Protein AF-A0A536T4Q2-F1 (afdb_monomer_lite)

Structure (mmCIF, N/CA/C/O backbone):
data_AF-A0A536T4Q2-F1
#
_entry.id   AF-A0A536T4Q2-F1
#
loop_
_atom_site.group_PDB
_atom_site.id
_atom_site.type_symbol
_atom_site.label_atom_id
_atom_site.label_alt_id
_atom_site.label_comp_id
_atom_site.label_asym_id
_atom_site.label_entity_id
_atom_site.label_seq_id
_atom_site.pdbx_PDB_ins_code
_atom_site.Cartn_x
_atom_site.Cartn_y
_atom_site.Cartn_z
_atom_site.occupancy
_atom_site.B_iso_or_equiv
_atom_site.auth_seq_id
_atom_site.auth_comp_id
_atom_site.auth_asym_id
_atom_site.auth_atom_id
_atom_site.pdbx_PDB_model_num
ATOM 1 N N . MET A 1 1 ? 14.390 -14.662 12.143 1.00 53.97 1 MET A N 1
ATOM 2 C CA . MET A 1 1 ? 14.180 -14.821 10.689 1.00 53.97 1 MET A CA 1
ATOM 3 C C . MET A 1 1 ? 12.751 -14.388 10.425 1.00 53.97 1 MET A C 1
ATOM 5 O O . MET A 1 1 ? 11.884 -14.911 11.117 1.00 53.97 1 MET A O 1
ATOM 9 N N . ALA A 1 2 ? 12.529 -13.408 9.549 1.00 60.72 2 ALA A N 1
ATOM 10 C CA . ALA A 1 2 ? 11.207 -12.819 9.307 1.00 60.72 2 ALA A CA 1
ATOM 11 C C . ALA A 1 2 ? 10.166 -13.870 8.876 1.00 60.72 2 ALA A C 1
ATOM 13 O O . ALA A 1 2 ? 9.069 -13.884 9.418 1.00 60.72 2 ALA A O 1
ATOM 14 N N . ASP A 1 3 ? 10.563 -14.839 8.051 1.00 65.44 3 ASP A N 1
ATOM 15 C CA . ASP A 1 3 ? 9.678 -15.900 7.541 1.00 65.44 3 ASP A CA 1
ATOM 16 C C . ASP A 1 3 ? 9.038 -16.734 8.659 1.00 65.44 3 ASP A C 1
ATOM 18 O O . ASP A 1 3 ? 7.859 -17.067 8.628 1.00 65.44 3 ASP A O 1
ATOM 22 N N . ARG A 1 4 ? 9.778 -17.004 9.744 1.00 76.38 4 ARG A N 1
ATOM 23 C CA . ARG A 1 4 ? 9.216 -17.730 10.897 1.00 76.38 4 ARG A CA 1
ATOM 24 C C . ARG A 1 4 ? 8.164 -16.929 11.659 1.00 76.38 4 ARG A C 1
ATOM 26 O O . ARG A 1 4 ? 7.360 -17.537 12.354 1.00 76.38 4 ARG A O 1
ATOM 33 N N . ALA A 1 5 ? 8.203 -15.601 11.580 1.00 77.75 5 ALA A N 1
ATOM 34 C CA . ALA A 1 5 ? 7.186 -14.751 12.190 1.00 77.75 5 ALA A CA 1
ATOM 35 C C . ALA A 1 5 ? 5.893 -14.708 11.355 1.00 77.75 5 ALA A C 1
ATOM 37 O O . ALA A 1 5 ? 4.848 -14.364 11.898 1.00 77.75 5 ALA A O 1
ATOM 38 N N . LEU A 1 6 ? 5.967 -15.069 10.069 1.00 78.31 6 LEU A N 1
ATOM 39 C CA . LEU A 1 6 ? 4.840 -15.086 9.131 1.00 78.31 6 LEU A CA 1
ATOM 40 C C . LEU A 1 6 ? 4.233 -16.485 8.945 1.00 78.31 6 LEU A C 1
ATOM 42 O O . LEU A 1 6 ? 3.120 -16.600 8.441 1.00 78.31 6 LEU A O 1
ATOM 46 N N . ALA A 1 7 ? 4.932 -17.535 9.384 1.00 81.94 7 ALA A N 1
ATOM 47 C CA . ALA A 1 7 ? 4.503 -18.922 9.242 1.00 81.94 7 ALA A CA 1
ATOM 48 C C . ALA A 1 7 ? 3.049 -19.146 9.708 1.00 81.94 7 ALA A C 1
ATOM 50 O O . ALA A 1 7 ? 2.706 -18.912 10.868 1.00 81.94 7 ALA A O 1
ATOM 51 N N . GLY A 1 8 ? 2.207 -19.644 8.796 1.00 83.31 8 GLY A N 1
ATOM 52 C CA . GLY A 1 8 ? 0.779 -19.901 9.032 1.00 83.31 8 GLY A CA 1
ATOM 53 C C . GLY A 1 8 ? -0.163 -18.737 8.696 1.00 83.31 8 GLY A C 1
ATOM 54 O O . GLY A 1 8 ? -1.371 -18.951 8.651 1.00 83.31 8 GLY A O 1
ATOM 55 N N . SER A 1 9 ? 0.381 -17.553 8.404 1.00 83.06 9 SER A N 1
ATOM 56 C CA . SER A 1 9 ? -0.352 -16.356 7.958 1.00 83.06 9 SER A CA 1
ATOM 57 C C . SER A 1 9 ? 0.146 -15.857 6.595 1.00 83.06 9 SER A C 1
ATOM 59 O O . SER A 1 9 ? -0.022 -14.692 6.243 1.00 83.06 9 SER A O 1
ATOM 61 N N . GLU A 1 10 ? 0.813 -16.731 5.844 1.00 86.12 10 GLU A N 1
ATOM 62 C CA . GLU A 1 10 ? 1.282 -16.455 4.492 1.00 86.12 10 GLU A CA 1
ATOM 63 C C . GLU A 1 10 ? 0.103 -16.499 3.521 1.00 86.12 10 GLU A C 1
ATOM 65 O O . GLU A 1 10 ? -0.789 -17.346 3.622 1.00 86.12 10 GLU A O 1
ATOM 70 N N . HIS A 1 11 ? 0.115 -15.593 2.553 1.00 83.81 11 HIS A N 1
ATOM 71 C CA . HIS A 1 11 ? -0.904 -15.514 1.522 1.00 83.81 11 HIS A CA 1
ATOM 72 C C . HIS A 1 11 ? -0.223 -15.436 0.165 1.00 83.81 11 HIS A C 1
ATOM 74 O O . HIS A 1 11 ? 0.623 -14.574 -0.054 1.00 83.81 11 HIS A O 1
ATOM 80 N N . SER A 1 12 ? -0.614 -16.321 -0.749 1.00 84.94 12 SER A N 1
ATOM 81 C CA . SER A 1 12 ? -0.187 -16.227 -2.141 1.00 84.94 12 SER A CA 1
ATOM 82 C C . SER A 1 12 ? -0.976 -15.130 -2.850 1.00 84.94 12 SER A C 1
ATOM 84 O O . SER A 1 12 ? -2.204 -15.076 -2.751 1.00 84.94 12 SER A O 1
ATOM 86 N N . VAL A 1 13 ? -0.268 -14.287 -3.593 1.00 89.81 13 VAL A N 1
ATOM 87 C CA . VAL A 1 13 ? -0.843 -13.310 -4.521 1.00 89.81 13 VAL A CA 1
ATOM 88 C C . VAL A 1 13 ? -0.542 -13.776 -5.941 1.00 89.81 13 VAL A C 1
ATOM 90 O O . VAL A 1 13 ? 0.464 -14.437 -6.174 1.00 89.81 13 VAL A O 1
ATOM 93 N N . SER A 1 14 ? -1.422 -13.481 -6.896 1.00 90.94 14 SER A N 1
ATOM 94 C CA . SER A 1 14 ? -1.148 -13.776 -8.304 1.00 90.94 14 SER A CA 1
ATOM 95 C C . SER A 1 14 ? -0.018 -12.897 -8.838 1.00 90.94 14 SER A C 1
ATOM 97 O O . SER A 1 14 ? -0.076 -11.678 -8.656 1.00 90.94 14 SER A O 1
ATOM 99 N N . ASP A 1 15 ? 0.914 -13.493 -9.580 1.00 92.69 15 ASP A N 1
ATOM 100 C CA . ASP A 1 15 ? 2.035 -12.797 -10.223 1.00 92.69 15 ASP A CA 1
ATOM 101 C C . ASP A 1 15 ? 1.582 -11.580 -11.041 1.00 92.69 15 ASP A C 1
ATOM 103 O O . ASP A 1 15 ? 2.223 -10.538 -10.970 1.00 92.69 15 ASP A O 1
ATOM 107 N N . ASP A 1 16 ? 0.441 -11.661 -11.732 1.00 93.50 16 ASP A N 1
ATOM 108 C CA . ASP A 1 16 ? -0.117 -10.550 -12.517 1.00 93.50 16 ASP A CA 1
ATOM 109 C C . ASP A 1 16 ? -0.331 -9.283 -11.667 1.00 93.50 16 ASP A C 1
ATOM 111 O O . ASP A 1 16 ? 0.069 -8.190 -12.058 1.00 93.50 16 ASP A O 1
ATOM 115 N N . LEU A 1 17 ? -0.872 -9.426 -10.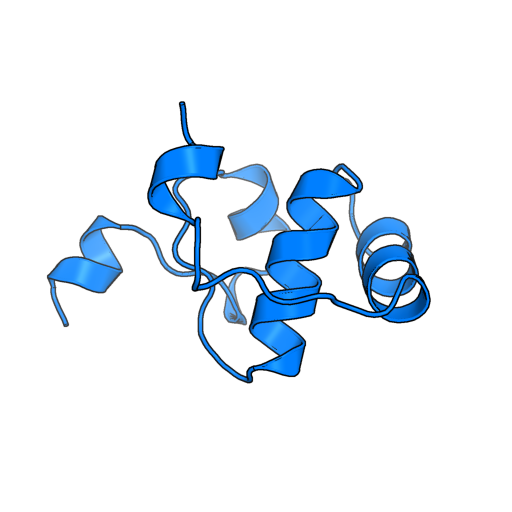450 1.00 92.19 17 LEU A N 1
ATOM 116 C CA . LEU A 1 17 ? -1.080 -8.296 -9.534 1.00 92.19 17 LEU A CA 1
ATOM 117 C C . LEU A 1 17 ? 0.243 -7.723 -9.018 1.00 92.19 17 LEU A C 1
ATOM 119 O O . LEU A 1 17 ? 0.332 -6.526 -8.740 1.00 92.19 17 LEU A O 1
ATOM 123 N N . VAL A 1 18 ? 1.261 -8.570 -8.858 1.00 94.94 18 VAL A N 1
ATOM 124 C CA . VAL A 1 18 ? 2.600 -8.127 -8.457 1.00 94.94 18 VAL A CA 1
ATOM 125 C C . VAL A 1 18 ? 3.255 -7.368 -9.608 1.00 94.94 18 VAL A C 1
ATOM 127 O O . VAL A 1 18 ? 3.799 -6.287 -9.391 1.00 94.94 18 VAL A O 1
ATOM 130 N N . LEU A 1 19 ? 3.153 -7.885 -10.833 1.00 94.94 19 LEU A N 1
ATOM 131 C CA . LEU A 1 19 ? 3.685 -7.255 -12.039 1.00 94.94 19 LEU A CA 1
ATOM 132 C C . LEU A 1 19 ? 3.034 -5.894 -12.304 1.00 94.94 19 LEU A C 1
ATOM 134 O O . LEU A 1 19 ? 3.766 -4.938 -12.551 1.00 94.94 19 LEU A O 1
ATOM 138 N N . ASP A 1 20 ? 1.715 -5.767 -12.135 1.00 94.25 20 ASP A N 1
ATOM 139 C CA . ASP A 1 20 ? 1.004 -4.484 -12.235 1.00 94.25 20 ASP A CA 1
ATOM 140 C C . ASP A 1 20 ? 1.568 -3.434 -11.255 1.00 94.25 20 ASP A C 1
ATOM 142 O O . ASP A 1 20 ? 1.712 -2.250 -11.575 1.00 94.25 20 ASP A O 1
ATOM 146 N N . VAL A 1 21 ? 1.902 -3.858 -10.031 1.00 95.06 21 VAL A N 1
ATOM 147 C CA . VAL A 1 21 ? 2.482 -2.981 -9.001 1.00 95.06 21 VAL A CA 1
ATOM 148 C C . VAL A 1 21 ? 3.935 -2.624 -9.322 1.00 95.06 21 VAL A C 1
ATOM 150 O O . VAL A 1 21 ? 4.334 -1.472 -9.123 1.00 95.06 21 VAL A O 1
ATOM 153 N N . VAL A 1 22 ? 4.724 -3.581 -9.817 1.00 95.88 22 VAL A N 1
ATOM 154 C CA . VAL A 1 22 ? 6.117 -3.354 -10.231 1.00 95.88 22 VAL A CA 1
ATOM 155 C C 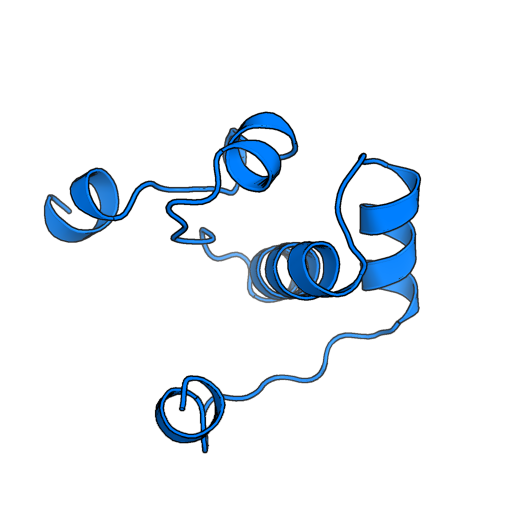. VAL A 1 22 ? 6.174 -2.394 -11.417 1.00 95.88 22 VAL A C 1
ATOM 157 O O . VAL A 1 22 ? 6.947 -1.444 -11.378 1.00 95.88 22 VAL A O 1
ATOM 160 N N . GLU A 1 23 ? 5.345 -2.586 -12.443 1.00 93.81 23 GLU A N 1
ATOM 161 C CA . GLU A 1 23 ? 5.323 -1.722 -13.629 1.00 93.81 23 GLU A CA 1
ATOM 162 C C . GLU A 1 23 ? 4.918 -0.280 -13.278 1.00 93.81 23 GLU A C 1
ATOM 164 O O . GLU A 1 23 ? 5.464 0.681 -13.823 1.00 93.81 23 GLU A O 1
ATOM 169 N N . GLY A 1 24 ? 4.005 -0.116 -12.316 1.00 90.31 24 GLY A N 1
ATOM 170 C CA . GLY A 1 24 ? 3.536 1.188 -11.848 1.00 90.31 24 GLY A CA 1
ATOM 171 C C . GLY A 1 24 ? 4.422 1.883 -10.806 1.00 90.31 24 GLY A C 1
ATOM 172 O O . GLY A 1 24 ? 4.054 2.965 -10.341 1.00 90.31 24 GLY A O 1
ATOM 173 N N . SER A 1 25 ? 5.549 1.296 -10.385 1.00 92.62 25 SER A N 1
ATOM 174 C CA . SER A 1 25 ? 6.372 1.843 -9.298 1.00 92.62 25 SER A CA 1
ATOM 175 C C . SER A 1 25 ? 7.874 1.584 -9.478 1.00 92.62 25 SER A C 1
ATOM 177 O O . SER A 1 25 ? 8.318 0.956 -10.427 1.00 92.62 25 SER A O 1
ATOM 179 N N . ALA A 1 26 ? 8.692 2.109 -8.563 1.00 91.81 26 ALA A N 1
ATOM 180 C CA . ALA A 1 26 ? 10.128 1.812 -8.500 1.00 91.81 26 ALA A CA 1
ATOM 181 C C . ALA A 1 26 ? 10.452 0.719 -7.462 1.00 91.81 26 ALA A C 1
ATOM 183 O O . ALA A 1 26 ? 11.585 0.638 -6.984 1.00 91.81 26 ALA A O 1
ATOM 184 N N . LEU A 1 27 ? 9.445 -0.054 -7.044 1.00 94.88 27 LEU A N 1
ATOM 185 C CA . LEU A 1 27 ? 9.594 -1.072 -6.013 1.00 94.88 27 LEU A CA 1
ATOM 186 C C . LEU A 1 27 ? 10.252 -2.338 -6.557 1.00 94.88 27 LEU A C 1
ATOM 188 O O . LEU A 1 27 ? 10.152 -2.674 -7.736 1.00 94.88 27 LEU A O 1
ATOM 192 N N . THR A 1 28 ? 10.911 -3.064 -5.658 1.00 93.38 28 THR A N 1
ATOM 193 C CA . THR A 1 28 ? 11.331 -4.434 -5.946 1.00 93.38 28 THR A CA 1
ATOM 194 C C . THR A 1 28 ? 10.105 -5.347 -6.018 1.00 93.38 28 THR A C 1
ATOM 196 O O . THR A 1 28 ? 9.065 -5.035 -5.439 1.00 93.38 28 THR A O 1
ATOM 199 N N . ALA A 1 29 ? 10.222 -6.502 -6.679 1.00 91.12 29 ALA A N 1
ATOM 200 C CA . ALA A 1 29 ? 9.135 -7.485 -6.721 1.00 91.12 29 ALA A CA 1
ATOM 201 C C . ALA A 1 29 ? 8.686 -7.926 -5.314 1.00 91.12 29 ALA A C 1
ATOM 203 O O . ALA A 1 29 ? 7.502 -8.139 -5.088 1.00 91.12 29 ALA A O 1
ATOM 204 N N . TYR A 1 30 ? 9.618 -7.983 -4.359 1.00 89.12 30 TYR A N 1
ATOM 205 C CA . TYR A 1 30 ? 9.329 -8.335 -2.969 1.00 89.12 30 TYR A CA 1
ATOM 206 C C . TYR A 1 30 ? 8.448 -7.284 -2.273 1.00 89.12 30 TYR A C 1
ATOM 208 O O . TYR A 1 30 ? 7.435 -7.611 -1.659 1.00 89.12 30 TYR A O 1
ATOM 216 N N . ASP A 1 31 ? 8.788 -6.001 -2.409 1.00 93.50 31 ASP A N 1
ATOM 217 C CA . ASP A 1 31 ? 7.973 -4.923 -1.836 1.00 93.50 31 ASP A CA 1
ATOM 218 C C . ASP A 1 31 ? 6.624 -4.790 -2.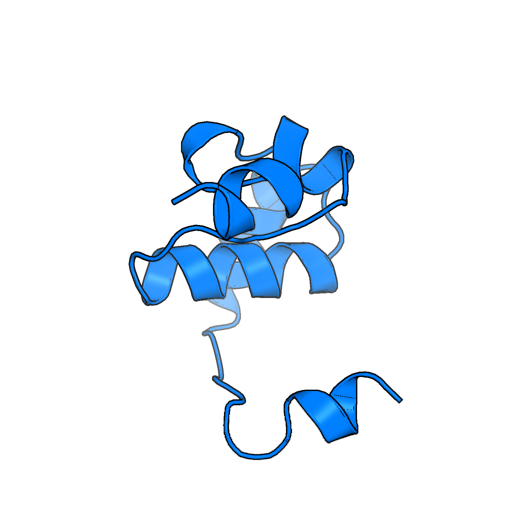559 1.00 93.50 31 ASP A C 1
ATOM 220 O O . ASP A 1 31 ? 5.596 -4.498 -1.942 1.00 93.50 31 ASP A O 1
ATOM 224 N N . ALA A 1 32 ? 6.621 -5.029 -3.873 1.00 95.31 32 ALA A N 1
ATOM 225 C CA . ALA A 1 32 ? 5.419 -5.029 -4.692 1.00 95.31 32 ALA A CA 1
ATOM 226 C C . ALA A 1 32 ? 4.445 -6.148 -4.296 1.00 95.31 32 ALA A C 1
ATOM 228 O O . ALA A 1 32 ? 3.239 -5.913 -4.281 1.00 95.31 32 ALA A O 1
ATOM 229 N N . GLU A 1 33 ? 4.945 -7.325 -3.915 1.00 95.12 33 GLU A N 1
ATOM 230 C CA . GLU A 1 33 ? 4.119 -8.438 -3.439 1.00 95.12 33 GLU A CA 1
ATOM 231 C C . GLU A 1 33 ? 3.345 -8.063 -2.167 1.00 95.12 33 GLU A C 1
ATOM 233 O O . GLU A 1 33 ? 2.138 -8.293 -2.086 1.00 95.12 33 GLU A O 1
ATOM 238 N N . LEU A 1 34 ? 3.992 -7.387 -1.212 1.00 94.88 34 LEU A N 1
ATOM 239 C CA . LEU A 1 34 ? 3.334 -6.908 0.010 1.00 94.88 34 LEU A CA 1
ATOM 240 C C . LEU A 1 34 ? 2.252 -5.856 -0.280 1.00 94.88 34 LEU A C 1
ATOM 242 O O . LEU A 1 34 ? 1.182 -5.870 0.334 1.00 94.88 34 LEU A O 1
ATOM 246 N N . VAL A 1 35 ? 2.506 -4.955 -1.233 1.00 96.25 35 VAL A N 1
ATOM 247 C CA . VAL A 1 35 ? 1.523 -3.960 -1.694 1.00 96.25 35 VAL A CA 1
ATOM 248 C C . VAL A 1 35 ? 0.344 -4.637 -2.395 1.00 96.25 35 VAL A C 1
ATOM 250 O O . VAL A 1 35 ? -0.812 -4.311 -2.111 1.00 96.25 35 VAL A O 1
ATOM 253 N N . ALA A 1 36 ? 0.619 -5.583 -3.294 1.00 96.12 36 ALA A N 1
ATOM 254 C CA . ALA A 1 36 ? -0.397 -6.331 -4.021 1.00 96.12 36 ALA A CA 1
ATOM 255 C C . ALA A 1 36 ? -1.274 -7.148 -3.060 1.00 96.12 36 ALA A C 1
ATOM 257 O O . ALA A 1 36 ? -2.501 -7.120 -3.173 1.00 96.12 36 ALA A O 1
ATOM 258 N N . LEU A 1 37 ? -0.664 -7.783 -2.054 1.00 95.56 37 LEU A N 1
ATOM 259 C CA . LEU A 1 37 ? -1.380 -8.512 -1.012 1.00 95.56 37 LEU A CA 1
ATOM 260 C C . LEU A 1 37 ? -2.303 -7.592 -0.207 1.00 95.56 37 LEU A C 1
ATOM 262 O O . LEU A 1 37 ? -3.483 -7.896 -0.032 1.00 95.56 37 LEU A O 1
ATOM 266 N N . ALA A 1 38 ? -1.791 -6.448 0.254 1.00 96.06 38 ALA A N 1
ATOM 267 C CA . ALA A 1 38 ? -2.576 -5.480 1.017 1.00 96.06 38 ALA A CA 1
ATOM 268 C C . ALA A 1 38 ? -3.783 -4.959 0.216 1.00 96.06 38 ALA A C 1
ATOM 270 O O . ALA A 1 38 ? -4.891 -4.868 0.752 1.00 96.06 38 ALA A O 1
ATOM 271 N N . ARG A 1 39 ? -3.602 -4.700 -1.089 1.00 94.81 39 ARG A N 1
ATOM 272 C CA . ARG A 1 39 ? -4.703 -4.356 -2.005 1.00 94.81 39 ARG A CA 1
ATOM 273 C C . ARG A 1 39 ? -5.724 -5.482 -2.122 1.00 94.81 39 ARG A C 1
ATOM 275 O O . ARG A 1 39 ? -6.914 -5.222 -1.965 1.00 94.81 39 ARG A O 1
ATOM 282 N N . ALA A 1 40 ? -5.274 -6.713 -2.365 1.00 94.12 40 ALA A N 1
ATOM 283 C CA . ALA A 1 40 ? -6.153 -7.871 -2.522 1.00 94.12 40 ALA A CA 1
ATOM 284 C C . ALA A 1 40 ? -6.995 -8.133 -1.262 1.00 94.12 40 ALA A C 1
ATOM 286 O O . ALA A 1 40 ? -8.182 -8.439 -1.356 1.00 94.12 40 ALA A O 1
ATOM 287 N N . LEU A 1 41 ? -6.400 -7.947 -0.082 1.00 93.88 41 LEU A N 1
ATOM 288 C CA . LEU A 1 41 ? -7.078 -8.086 1.207 1.00 93.88 4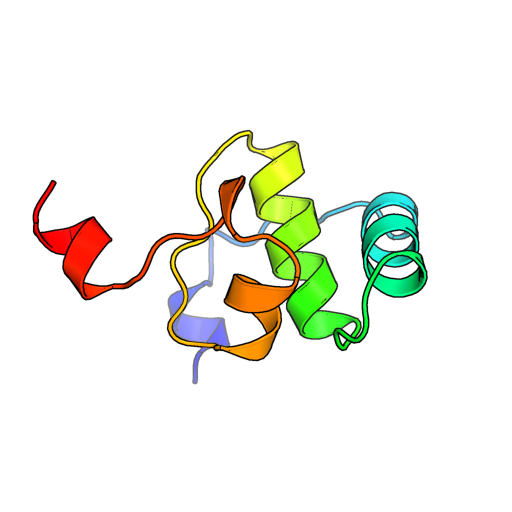1 LEU A CA 1
ATOM 289 C C . LEU A 1 41 ? -7.884 -6.842 1.614 1.00 93.88 41 LEU A C 1
ATOM 291 O O . LEU A 1 41 ? -8.635 -6.902 2.585 1.00 93.88 41 LEU A O 1
ATOM 295 N N . SER A 1 42 ? -7.760 -5.727 0.885 1.00 94.81 42 SER A N 1
ATOM 296 C CA . SER A 1 42 ? -8.374 -4.433 1.221 1.00 94.81 42 SER A CA 1
ATOM 297 C C . SER A 1 42 ? -8.009 -3.932 2.628 1.00 94.81 42 SER A C 1
ATOM 299 O O . SER A 1 42 ? -8.854 -3.407 3.357 1.00 94.81 42 SER A O 1
ATOM 301 N N . VAL A 1 43 ? -6.741 -4.088 3.018 1.00 95.44 43 VAL A N 1
ATOM 302 C CA . VAL A 1 43 ? -6.203 -3.662 4.322 1.00 95.44 43 VAL A CA 1
ATOM 303 C C . VAL A 1 43 ? -5.023 -2.704 4.141 1.00 95.44 43 VAL A C 1
ATOM 305 O O . VAL A 1 43 ? -4.344 -2.760 3.116 1.00 95.44 43 VAL A O 1
ATOM 308 N N . PRO A 1 44 ? -4.739 -1.823 5.118 1.00 96.38 44 PRO A N 1
ATOM 309 C CA . PRO A 1 44 ? -3.553 -0.981 5.052 1.00 96.38 44 PRO A CA 1
ATOM 310 C C . PRO A 1 44 ? -2.270 -1.808 5.204 1.00 96.38 44 PRO A C 1
ATOM 312 O O . PRO A 1 44 ? -2.185 -2.694 6.057 1.00 96.38 44 PRO A O 1
ATOM 315 N N . LEU A 1 45 ? -1.241 -1.461 4.432 1.00 96.69 45 LEU A N 1
ATOM 316 C CA . LEU A 1 45 ? 0.104 -2.008 4.580 1.00 96.69 45 LEU A CA 1
ATOM 317 C C . LEU A 1 45 ? 0.874 -1.214 5.641 1.00 96.69 45 LEU A C 1
ATOM 319 O O . LEU A 1 45 ? 1.288 -0.076 5.406 1.00 96.69 45 LEU A O 1
ATOM 323 N N . VAL A 1 46 ? 1.090 -1.813 6.811 1.00 96.38 46 VAL A N 1
ATOM 324 C CA . VAL A 1 46 ? 1.922 -1.204 7.856 1.00 96.38 46 VAL A CA 1
ATOM 325 C C . VAL A 1 46 ? 3.394 -1.417 7.513 1.00 96.38 46 VAL A C 1
ATOM 327 O O . VAL A 1 46 ? 3.860 -2.552 7.463 1.00 96.38 46 VAL A O 1
ATOM 330 N N . THR A 1 47 ? 4.139 -0.338 7.281 1.00 94.69 47 THR A N 1
ATOM 331 C CA . THR A 1 47 ? 5.553 -0.411 6.890 1.00 94.69 47 THR A CA 1
ATOM 332 C C . THR A 1 47 ? 6.347 0.798 7.385 1.00 94.69 47 THR A C 1
ATOM 334 O O . THR A 1 47 ? 5.813 1.894 7.551 1.00 94.69 47 THR A O 1
ATOM 337 N N . SER A 1 48 ? 7.643 0.599 7.631 1.00 94.56 48 SER A N 1
ATOM 338 C CA . SER A 1 48 ? 8.617 1.673 7.868 1.00 94.56 48 SER A CA 1
ATOM 339 C C . SER A 1 48 ? 9.430 2.019 6.612 1.00 94.56 48 SER A C 1
ATOM 341 O O . SER A 1 48 ? 10.246 2.947 6.641 1.00 94.56 48 SER A O 1
ATOM 343 N N . ASP A 1 49 ? 9.201 1.306 5.502 1.00 95.12 49 ASP A N 1
ATOM 344 C CA . ASP A 1 49 ? 9.886 1.544 4.238 1.00 95.12 49 ASP A CA 1
ATOM 345 C C . ASP A 1 49 ? 9.356 2.810 3.548 1.00 95.12 49 ASP A C 1
ATOM 347 O O . ASP A 1 49 ? 8.187 2.935 3.171 1.00 95.12 49 ASP A O 1
ATOM 351 N N . LYS A 1 50 ? 10.259 3.775 3.359 1.00 93.81 50 LYS A N 1
ATOM 352 C CA . LYS A 1 50 ? 9.938 5.075 2.765 1.00 93.81 50 LYS A CA 1
ATOM 353 C C . LYS A 1 50 ? 9.681 4.999 1.261 1.00 93.81 50 LYS A C 1
ATOM 355 O O . LYS A 1 50 ? 8.999 5.883 0.748 1.00 93.81 50 LYS A O 1
ATOM 360 N N . ALA A 1 51 ? 10.251 4.033 0.546 1.00 94.69 51 ALA A N 1
ATOM 361 C CA . ALA A 1 51 ? 9.992 3.841 -0.877 1.00 94.69 51 ALA A CA 1
ATOM 362 C C . ALA A 1 51 ? 8.561 3.337 -1.087 1.00 94.69 51 ALA A C 1
ATOM 364 O O . ALA A 1 51 ? 7.829 3.917 -1.889 1.00 94.69 51 ALA A O 1
ATOM 365 N N . VAL A 1 52 ? 8.133 2.354 -0.288 1.00 95.75 52 VAL A N 1
ATOM 366 C CA . VAL A 1 52 ? 6.762 1.821 -0.323 1.00 95.75 52 VAL A CA 1
ATOM 367 C C . VAL A 1 52 ? 5.745 2.900 0.047 1.00 95.75 52 VAL A C 1
ATOM 369 O O . VAL A 1 52 ? 4.790 3.120 -0.696 1.00 95.75 52 VAL A O 1
ATOM 372 N N . PHE A 1 53 ? 5.998 3.652 1.126 1.00 94.81 53 PHE A N 1
ATOM 373 C CA . PHE A 1 53 ? 5.132 4.766 1.530 1.00 94.81 53 PHE A CA 1
ATOM 374 C C . PHE A 1 53 ? 5.009 5.847 0.445 1.00 94.81 53 PHE A C 1
ATOM 376 O O . PHE A 1 53 ? 3.927 6.368 0.198 1.00 94.81 53 PHE A O 1
ATOM 383 N N . LYS A 1 54 ? 6.111 6.193 -0.234 1.00 94.25 54 LYS A N 1
ATOM 384 C CA . LYS A 1 54 ? 6.087 7.184 -1.324 1.00 94.25 54 LYS A CA 1
ATOM 385 C C . LYS A 1 54 ? 5.334 6.692 -2.556 1.00 94.25 54 LYS A C 1
ATOM 387 O O . LYS A 1 54 ? 4.707 7.507 -3.225 1.00 94.25 54 LYS A O 1
ATOM 392 N N . ALA A 1 55 ? 5.437 5.404 -2.874 1.00 95.44 55 ALA A N 1
ATOM 393 C CA . ALA A 1 55 ? 4.771 4.819 -4.030 1.00 95.44 55 ALA A CA 1
ATOM 394 C C . ALA A 1 55 ? 3.259 4.649 -3.801 1.00 95.44 55 ALA A C 1
ATOM 396 O O . ALA A 1 55 ? 2.480 4.837 -4.733 1.00 95.44 55 ALA A O 1
ATOM 397 N N . PHE A 1 56 ? 2.837 4.339 -2.569 1.00 95.69 56 PHE A N 1
ATOM 398 C CA . PHE A 1 56 ? 1.440 4.025 -2.243 1.00 95.69 56 PHE A CA 1
ATOM 399 C C . PHE A 1 56 ? 0.953 4.698 -0.944 1.00 95.69 56 PHE A C 1
ATOM 401 O O . PHE A 1 56 ? 0.495 4.001 -0.036 1.00 95.69 56 PHE A O 1
ATOM 408 N N . PRO A 1 57 ? 0.992 6.042 -0.842 1.00 94.62 57 PRO A N 1
ATOM 409 C CA . PRO A 1 57 ? 0.716 6.753 0.410 1.00 94.62 57 PRO A CA 1
ATOM 410 C C . PRO A 1 57 ? -0.684 6.474 0.976 1.00 94.62 57 PRO A C 1
ATOM 412 O O . PRO A 1 57 ? -0.837 6.394 2.191 1.00 94.62 57 PRO A O 1
ATOM 415 N N . ASP A 1 58 ? -1.679 6.252 0.114 1.00 95.25 58 ASP A N 1
ATOM 416 C CA . ASP A 1 58 ? -3.068 5.995 0.523 1.00 95.25 58 ASP A CA 1
ATOM 417 C C . ASP A 1 58 ? -3.308 4.563 1.031 1.00 95.25 58 ASP A C 1
ATOM 419 O O . ASP A 1 58 ? -4.309 4.296 1.695 1.00 95.25 58 ASP A O 1
ATOM 423 N N . LEU A 1 59 ? -2.405 3.627 0.718 1.00 96.25 59 LEU A N 1
ATOM 424 C CA . LEU A 1 59 ? -2.493 2.229 1.152 1.00 96.25 59 LEU A CA 1
ATOM 425 C C . LEU A 1 59 ? -1.614 1.951 2.376 1.00 96.25 59 LEU A C 1
ATOM 427 O O . LEU A 1 59 ? -1.816 0.957 3.070 1.00 96.25 59 LEU A O 1
ATOM 431 N N . THR A 1 60 ? -0.619 2.794 2.642 1.00 96.69 60 THR A N 1
ATOM 432 C CA . THR A 1 60 ? 0.391 2.532 3.671 1.00 96.69 60 THR A CA 1
ATOM 433 C C . THR A 1 60 ? 0.118 3.250 4.986 1.00 96.69 60 THR A C 1
ATOM 435 O O . THR A 1 60 ? -0.433 4.347 5.018 1.00 96.69 60 THR A O 1
ATOM 438 N N . LEU A 1 61 ? 0.578 2.655 6.085 1.00 96.75 61 LEU A N 1
ATOM 439 C CA . LEU A 1 61 ? 0.524 3.238 7.423 1.00 96.75 61 LEU A CA 1
ATOM 440 C C . LEU A 1 61 ? 1.880 3.067 8.116 1.00 96.75 61 LEU A C 1
ATOM 442 O O . LEU A 1 61 ? 2.514 2.022 7.984 1.00 96.75 61 LEU A O 1
ATOM 446 N N . THR A 1 62 ? 2.332 4.067 8.874 1.00 94.94 62 THR A N 1
ATOM 447 C CA . THR A 1 62 ? 3.541 3.889 9.695 1.00 94.94 62 THR A CA 1
ATOM 448 C C . THR A 1 62 ? 3.233 3.034 10.922 1.00 94.94 62 THR A C 1
ATOM 450 O O . THR A 1 62 ? 2.081 2.932 11.354 1.00 94.94 62 THR A O 1
ATOM 453 N N . MET A 1 63 ? 4.260 2.428 11.519 1.00 94.62 63 MET A N 1
ATOM 454 C CA . MET A 1 63 ? 4.079 1.619 12.729 1.00 94.62 63 MET A CA 1
ATOM 455 C C . MET A 1 63 ? 3.548 2.460 13.898 1.00 94.62 63 MET A C 1
ATOM 457 O O . MET A 1 63 ? 2.673 2.009 14.632 1.00 94.62 63 MET A O 1
ATOM 461 N N . GLU A 1 64 ? 4.017 3.702 14.039 1.00 94.25 64 GLU A N 1
ATOM 462 C CA . GLU A 1 64 ? 3.556 4.632 15.076 1.00 94.25 64 GLU A CA 1
ATOM 463 C C . GLU A 1 64 ? 2.074 4.969 14.891 1.00 94.25 64 GLU A C 1
ATOM 465 O O . GLU A 1 64 ? 1.305 4.936 15.850 1.00 94.25 64 GLU A O 1
ATOM 470 N N . ALA A 1 65 ? 1.661 5.242 13.649 1.00 93.25 65 ALA A N 1
ATOM 471 C CA . ALA A 1 65 ? 0.267 5.517 13.327 1.00 93.25 65 ALA A CA 1
ATOM 472 C C . ALA A 1 65 ? -0.626 4.279 13.503 1.00 93.25 65 ALA A C 1
ATOM 474 O O . ALA A 1 65 ? -1.796 4.430 13.835 1.00 93.25 65 ALA A O 1
ATOM 475 N N . PHE A 1 66 ? -0.100 3.066 13.312 1.00 95.50 66 PHE A N 1
ATOM 476 C CA . PHE A 1 66 ? -0.834 1.825 13.561 1.00 95.50 66 PHE A CA 1
ATOM 477 C C . PHE A 1 66 ? -1.083 1.581 15.053 1.00 95.50 66 PHE A C 1
ATOM 479 O O . PHE A 1 66 ? -2.205 1.263 15.430 1.00 95.50 66 PHE A O 1
ATOM 486 N N . VAL A 1 67 ? -0.066 1.762 15.904 1.00 95.44 67 VAL A N 1
ATOM 487 C CA . VAL A 1 67 ? -0.188 1.523 17.356 1.00 95.44 67 VAL A CA 1
ATOM 488 C C . VAL A 1 67 ? -1.031 2.594 18.060 1.00 95.44 67 VAL A C 1
ATOM 490 O O . VAL A 1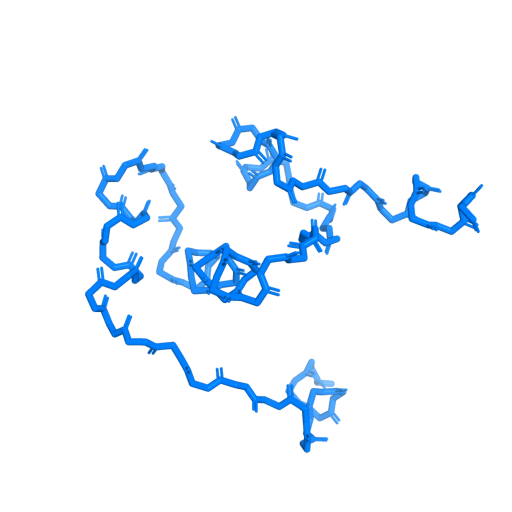 67 ? -1.595 2.334 19.117 1.00 95.44 67 VAL A O 1
ATOM 493 N N . ALA A 1 68 ? -1.142 3.792 17.483 1.00 94.06 68 ALA A N 1
ATOM 494 C CA . ALA A 1 68 ? -1.976 4.865 18.023 1.00 94.06 68 ALA A CA 1
ATOM 495 C C . ALA A 1 68 ? -3.489 4.712 17.737 1.00 94.06 68 ALA A C 1
ATOM 497 O O . ALA A 1 68 ? -4.255 5.589 18.142 1.00 94.06 68 ALA A O 1
ATOM 498 N N . ARG A 1 69 ? -3.913 3.664 17.013 1.00 79.25 69 ARG A N 1
ATOM 499 C CA . ARG A 1 69 ? -5.317 3.409 16.638 1.00 79.25 69 ARG A CA 1
ATOM 500 C C . ARG A 1 69 ? -6.071 2.535 17.631 1.00 79.25 69 ARG A C 1
ATOM 502 O O . ARG A 1 69 ? -5.430 1.732 18.339 1.00 79.25 69 ARG A O 1
#

pLDDT: mean 91.04, std 8.31, range [53.97, 96.75]

Secondary structure (DSSP, 8-state):
-HHHHHTT------HHHHHHHHHTSS--HHHHHHHHHHHHHT--EE---HHHHHH-TTTEE-HHHHHT-

Radius of gy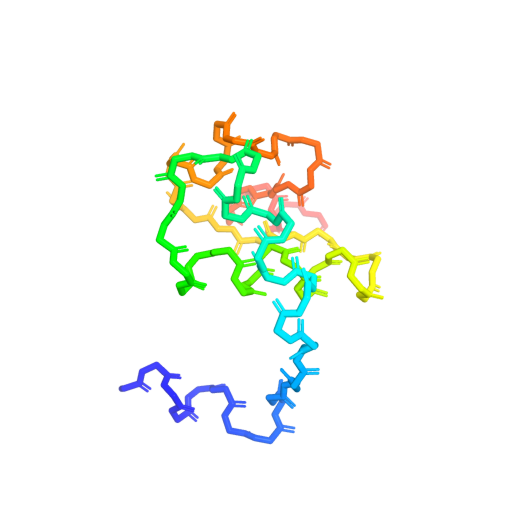ration: 12.1 Å; chains: 1; bounding box: 23×27×32 Å

Foldseek 3Di:
DVVVVCPPVDDDDDPVLLVVQVVQFVDDSVLSRLVSVLVVVVAAREDPDPRSCVSCVPRHDYPVRVVVD

Sequence (69 aa):
MADRALAGSEHSVSDDLVLDVVEGSALTAYDAELVALARALSVPLVTSDKAVFKAFPDLTLTMEAFVAR